Protein AF-A0A0F3IW56-F1 (afdb_monomer_lite)

Organism: NCBI:txid552518

Radius of gyration: 18.78 Å; chains: 1; bounding box: 34×46×50 Å

InterPro domains:
  IPR021529 Protein of unknown function DUF2798 [PF11391] (15-85)

Structure (mmCIF, N/CA/C/O backbone):
data_AF-A0A0F3IW56-F1
#
_entry.id   AF-A0A0F3IW56-F1
#
loop_
_atom_site.group_PDB
_atom_site.id
_atom_site.type_symbol
_atom_site.label_atom_id
_atom_site.label_alt_id
_atom_site.label_comp_id
_atom_site.label_asym_id
_atom_site.label_entity_id
_atom_site.label_seq_id
_atom_site.pdbx_PDB_ins_code
_atom_site.Cartn_x
_atom_site.Cartn_y
_atom_site.Cartn_z
_atom_site.occupancy
_atom_site.B_iso_or_equiv
_atom_site.auth_seq_id
_atom_site.auth_comp_id
_atom_site.auth_asym_id
_atom_site.auth_atom_id
_atom_site.pdbx_PDB_model_num
ATOM 1 N N . MET A 1 1 ? -8.439 32.081 12.848 1.00 55.66 1 MET A N 1
ATOM 2 C CA . MET A 1 1 ? -8.895 30.909 13.626 1.00 55.66 1 MET A CA 1
ATOM 3 C C . MET A 1 1 ? -8.378 29.653 12.929 1.00 55.66 1 MET A C 1
ATOM 5 O O . MET A 1 1 ? -8.968 29.259 11.931 1.00 55.66 1 MET A O 1
ATOM 9 N N . PRO A 1 2 ? -7.224 29.092 13.331 1.00 57.28 2 PRO A N 1
ATOM 10 C CA . PRO A 1 2 ? -6.684 27.909 12.675 1.00 57.28 2 PRO A CA 1
ATOM 11 C C . PRO A 1 2 ? -7.538 26.704 13.076 1.00 57.28 2 PRO A C 1
ATOM 13 O O . PRO A 1 2 ? -7.824 26.498 14.254 1.00 57.28 2 PRO A O 1
ATOM 16 N N . LEU A 1 3 ? -7.987 25.942 12.083 1.00 57.84 3 LEU A N 1
ATOM 17 C CA . LEU A 1 3 ? -8.782 24.733 12.258 1.00 57.84 3 LEU A CA 1
ATOM 18 C C .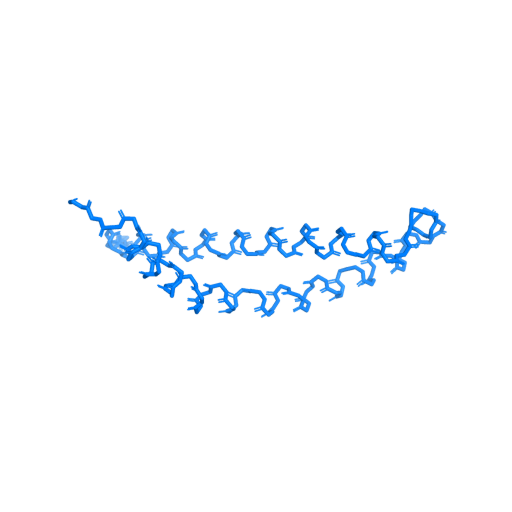 LEU A 1 3 ? -7.941 23.679 12.993 1.00 57.84 3 LEU A C 1
ATOM 20 O O . LEU A 1 3 ? -7.241 22.876 12.376 1.00 57.84 3 LEU A O 1
ATOM 24 N N . ALA A 1 4 ? -7.992 23.679 14.323 1.00 60.25 4 ALA A N 1
ATOM 25 C CA . ALA A 1 4 ? -7.522 22.564 15.126 1.00 60.25 4 ALA A CA 1
ATOM 26 C C . ALA A 1 4 ? -8.440 21.371 14.831 1.00 60.25 4 ALA A C 1
ATOM 28 O O . ALA A 1 4 ? -9.487 21.207 15.453 1.00 60.25 4 ALA A O 1
ATOM 29 N N . ALA A 1 5 ? -8.088 20.575 13.815 1.00 61.09 5 ALA A N 1
ATOM 30 C CA . ALA A 1 5 ? -8.780 19.332 13.501 1.00 61.09 5 ALA A CA 1
ATOM 31 C C . ALA A 1 5 ? -8.927 18.520 14.792 1.00 61.09 5 ALA A C 1
ATOM 33 O O . ALA A 1 5 ? -7.931 18.275 15.485 1.00 61.09 5 ALA A O 1
ATOM 34 N N . SER A 1 6 ? -10.169 18.163 15.130 1.00 76.81 6 SER A N 1
ATOM 35 C CA . SER A 1 6 ? -10.476 17.494 16.390 1.00 76.81 6 SER A CA 1
ATOM 36 C C . SER A 1 6 ? -9.616 16.229 16.549 1.00 76.81 6 SER A C 1
ATOM 38 O O . SER A 1 6 ? -9.270 15.589 15.545 1.00 76.81 6 SER A O 1
ATOM 40 N N . PRO A 1 7 ? -9.253 15.837 17.785 1.00 77.88 7 PRO A N 1
ATOM 41 C CA . PRO A 1 7 ? -8.376 14.688 18.036 1.00 77.88 7 PRO A CA 1
ATOM 42 C C . PRO A 1 7 ? -8.815 13.415 17.294 1.00 77.88 7 PRO A C 1
ATOM 44 O O . PRO A 1 7 ? -7.985 12.674 16.768 1.00 77.88 7 PRO A O 1
ATOM 47 N N . ALA A 1 8 ? -10.130 13.212 17.163 1.00 79.12 8 ALA A N 1
ATOM 48 C CA . ALA A 1 8 ? -10.729 12.096 16.438 1.00 79.12 8 ALA A CA 1
ATOM 49 C C . ALA A 1 8 ? -10.472 12.137 14.918 1.00 79.12 8 ALA A C 1
ATOM 51 O O . ALA A 1 8 ? -10.159 11.107 14.317 1.00 79.12 8 ALA A O 1
ATOM 52 N N . ILE A 1 9 ? -10.556 13.315 14.287 1.00 80.88 9 ILE A N 1
ATOM 53 C CA . ILE A 1 9 ? -10.250 13.479 12.856 1.00 80.88 9 ILE A CA 1
ATOM 54 C C . ILE A 1 9 ? -8.768 13.181 12.611 1.00 80.88 9 ILE A C 1
ATOM 56 O O . ILE A 1 9 ? -8.432 12.447 11.681 1.00 80.88 9 ILE A O 1
ATOM 60 N N . ARG A 1 10 ? -7.883 13.673 13.487 1.00 79.94 10 ARG A N 1
ATOM 61 C CA . ARG A 1 10 ? -6.437 13.427 13.396 1.00 79.94 10 ARG A CA 1
ATOM 62 C C . ARG A 1 10 ? -6.102 11.938 13.494 1.00 79.94 10 ARG A C 1
ATOM 64 O O . ARG A 1 10 ? -5.358 11.434 12.659 1.00 79.94 10 ARG A O 1
ATOM 71 N N . ALA A 1 11 ? -6.690 11.218 14.450 1.00 80.94 11 ALA A N 1
ATOM 72 C CA . ALA A 1 11 ? -6.480 9.777 14.600 1.00 80.94 11 ALA A CA 1
ATOM 73 C C . ALA A 1 11 ? -6.955 8.980 13.371 1.00 80.94 11 ALA A C 1
ATOM 75 O O . ALA A 1 11 ? -6.295 8.032 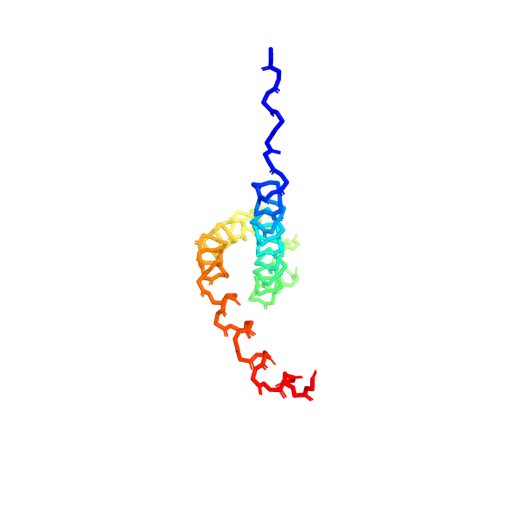12.939 1.00 80.94 11 ALA A O 1
ATOM 76 N N . ARG A 1 12 ? -8.079 9.378 12.760 1.00 78.44 12 ARG A N 1
ATOM 77 C CA . ARG A 1 12 ? -8.577 8.743 11.533 1.00 78.44 12 ARG A CA 1
ATOM 78 C C . ARG A 1 12 ? -7.652 8.998 10.343 1.00 78.44 12 ARG A C 1
ATOM 80 O O . ARG A 1 12 ? -7.362 8.055 9.613 1.00 78.44 12 ARG A O 1
ATOM 87 N N . LEU A 1 13 ? -7.149 10.222 10.184 1.00 81.12 13 LEU A N 1
ATOM 88 C CA . LEU A 1 13 ? -6.185 10.559 9.133 1.00 81.12 13 LEU A CA 1
ATOM 89 C C . LEU A 1 13 ? -4.868 9.793 9.298 1.00 81.12 13 LEU A C 1
ATOM 91 O O . LEU A 1 13 ? -4.388 9.232 8.323 1.00 81.12 13 LEU A O 1
ATOM 95 N N . ILE A 1 14 ? -4.330 9.681 10.519 1.00 82.88 14 ILE A N 1
ATOM 96 C CA . ILE A 1 14 ? -3.112 8.895 10.791 1.00 82.88 14 ILE A CA 1
ATOM 97 C C . ILE A 1 14 ? -3.293 7.439 10.344 1.00 82.88 14 ILE A C 1
ATOM 99 O O . ILE A 1 14 ? -2.445 6.902 9.637 1.00 82.88 14 ILE A O 1
ATOM 103 N N . ASN A 1 15 ? -4.419 6.815 10.698 1.00 79.62 15 ASN A N 1
ATOM 104 C CA . ASN A 1 15 ? -4.702 5.428 10.326 1.00 79.62 15 ASN A CA 1
ATOM 105 C C . ASN A 1 15 ? -4.875 5.236 8.811 1.00 79.62 15 ASN A C 1
ATOM 107 O O . ASN A 1 15 ? -4.409 4.237 8.265 1.00 79.62 15 ASN A O 1
ATOM 111 N N . VAL A 1 16 ? -5.536 6.178 8.132 1.00 79.88 16 VAL A N 1
ATOM 112 C CA . VAL A 1 16 ? -5.721 6.130 6.674 1.00 79.88 16 VAL A CA 1
ATOM 113 C C . VAL A 1 16 ? -4.388 6.324 5.954 1.00 79.88 16 VAL A C 1
ATOM 115 O O . VAL A 1 16 ? -4.067 5.539 5.067 1.00 79.88 16 VAL A O 1
ATOM 118 N N . THR A 1 17 ? -3.583 7.306 6.364 1.00 75.94 17 THR A N 1
ATOM 119 C CA . THR A 1 17 ? -2.259 7.561 5.780 1.00 75.94 17 THR A CA 1
ATOM 120 C C . THR A 1 17 ? -1.305 6.397 6.032 1.00 75.94 17 THR A C 1
ATOM 122 O O . THR A 1 17 ? -0.597 5.984 5.120 1.00 75.94 17 THR A O 1
ATOM 125 N N . PHE A 1 18 ? -1.325 5.804 7.229 1.00 78.31 18 PHE A N 1
ATOM 126 C CA . PHE A 1 18 ? -0.550 4.600 7.524 1.00 78.31 18 PHE A CA 1
ATOM 127 C C . PHE A 1 18 ? -0.959 3.429 6.618 1.00 78.31 18 PHE A C 1
ATOM 129 O O . PHE A 1 18 ? -0.097 2.788 6.027 1.00 78.31 18 PHE A O 1
ATOM 136 N N . GLY A 1 19 ? -2.263 3.181 6.446 1.00 76.50 19 GLY A N 1
ATOM 137 C CA . GLY A 1 19 ? -2.763 2.147 5.533 1.00 76.50 19 GLY A CA 1
ATOM 138 C C . GLY A 1 19 ? -2.404 2.405 4.064 1.00 76.50 19 GLY A C 1
ATOM 139 O O . GLY A 1 19 ? -2.022 1.476 3.351 1.00 76.50 19 GLY A O 1
ATOM 140 N N . LEU A 1 20 ? -2.464 3.663 3.618 1.00 77.38 20 LEU A N 1
ATOM 141 C CA . LEU A 1 20 ? -2.051 4.087 2.277 1.00 77.38 20 LEU A CA 1
ATOM 142 C C . LEU A 1 20 ? -0.563 3.800 2.035 1.00 77.38 20 LEU A C 1
ATOM 144 O O . LEU A 1 20 ? -0.217 3.144 1.055 1.00 77.38 20 LEU A O 1
ATOM 148 N N . LEU A 1 21 ? 0.307 4.244 2.944 1.00 75.44 21 LEU A N 1
ATOM 149 C CA . LEU A 1 21 ? 1.753 4.053 2.821 1.00 75.44 21 LEU A CA 1
ATOM 150 C C . LEU A 1 21 ? 2.141 2.576 2.925 1.00 75.44 21 LEU A C 1
ATOM 152 O O . LEU A 1 21 ? 2.897 2.084 2.092 1.00 75.44 21 LEU A O 1
ATOM 156 N N . LEU A 1 22 ? 1.587 1.847 3.898 1.00 79.38 22 LEU A N 1
ATOM 157 C CA . LEU A 1 22 ? 1.891 0.432 4.101 1.00 79.38 22 LEU A CA 1
ATOM 158 C C . LEU A 1 22 ? 1.450 -0.423 2.904 1.00 79.38 22 LEU A C 1
ATOM 160 O O . LEU A 1 22 ? 2.206 -1.287 2.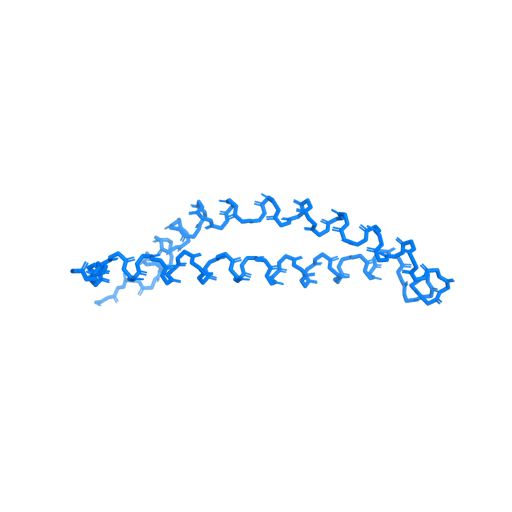463 1.00 79.38 22 LEU A O 1
ATOM 164 N N . SER A 1 23 ? 0.255 -0.177 2.355 1.00 75.06 23 SER A N 1
ATOM 165 C CA . SER A 1 23 ? -0.226 -0.901 1.169 1.00 75.06 23 SER A CA 1
ATOM 166 C C . SER A 1 23 ? 0.622 -0.603 -0.068 1.00 75.06 23 SER A C 1
ATOM 168 O O . SER A 1 23 ? 0.994 -1.539 -0.773 1.00 75.06 23 SER A O 1
ATOM 170 N N . GLY A 1 24 ? 0.994 0.664 -0.289 1.00 73.56 24 GLY A N 1
ATOM 171 C CA . GLY A 1 24 ? 1.877 1.070 -1.384 1.00 73.56 24 GLY A CA 1
ATOM 172 C C . GLY A 1 24 ? 3.284 0.490 -1.285 1.00 73.56 24 GLY A C 1
ATOM 173 O O . GLY A 1 24 ? 3.812 -0.005 -2.277 1.00 73.56 24 GLY A O 1
ATOM 174 N N . MET A 1 25 ? 3.874 0.482 -0.088 1.00 73.88 25 MET A N 1
ATOM 175 C CA . MET A 1 25 ? 5.196 -0.106 0.137 1.00 73.88 25 MET A CA 1
ATOM 176 C C . MET A 1 25 ? 5.185 -1.624 -0.054 1.00 73.88 25 MET A C 1
ATOM 178 O O . MET A 1 25 ? 6.050 -2.159 -0.743 1.00 73.88 25 MET A O 1
ATOM 182 N N . MET A 1 26 ? 4.197 -2.327 0.507 1.00 76.62 26 MET A N 1
ATOM 183 C CA . MET A 1 26 ? 4.103 -3.782 0.359 1.00 76.62 26 MET A CA 1
ATOM 184 C C . MET A 1 26 ? 3.829 -4.195 -1.091 1.00 76.62 26 MET A C 1
ATOM 186 O O . MET A 1 26 ? 4.450 -5.138 -1.575 1.00 76.62 26 MET A O 1
ATOM 190 N N . SER A 1 27 ? 2.968 -3.479 -1.826 1.00 69.50 27 SER A N 1
ATOM 191 C CA . SER A 1 27 ? 2.739 -3.770 -3.247 1.00 69.50 27 SER A CA 1
ATOM 192 C C . SER A 1 27 ? 3.960 -3.437 -4.112 1.00 69.50 27 SER A C 1
ATOM 194 O O . SER A 1 27 ? 4.257 -4.178 -5.050 1.00 69.50 27 SER A O 1
ATOM 196 N N . PHE A 1 28 ? 4.706 -2.376 -3.785 1.00 72.88 28 PHE A N 1
ATOM 197 C CA . PHE A 1 28 ? 5.981 -2.039 -4.431 1.00 72.88 28 PHE A CA 1
ATOM 198 C C . PHE A 1 28 ? 7.005 -3.160 -4.288 1.00 72.88 28 PHE A C 1
ATOM 200 O O . PHE A 1 28 ? 7.553 -3.633 -5.283 1.00 72.88 28 PHE A O 1
ATOM 207 N N . ILE A 1 29 ? 7.183 -3.660 -3.068 1.00 72.44 29 ILE A N 1
ATOM 208 C CA . ILE A 1 29 ? 8.128 -4.737 -2.776 1.00 72.44 29 ILE A CA 1
ATOM 209 C C . ILE A 1 29 ? 7.693 -6.046 -3.450 1.00 72.44 29 ILE A C 1
ATOM 211 O O . ILE A 1 29 ? 8.488 -6.667 -4.152 1.00 72.44 29 ILE A O 1
ATOM 215 N N . VAL A 1 30 ? 6.430 -6.460 -3.292 1.00 74.19 30 VAL A N 1
ATOM 216 C CA . VAL A 1 30 ? 5.934 -7.741 -3.828 1.00 74.19 30 VAL A CA 1
ATOM 217 C C . VAL A 1 30 ? 5.957 -7.761 -5.357 1.00 74.19 30 VAL A C 1
ATOM 219 O O . VAL A 1 30 ? 6.408 -8.746 -5.941 1.00 74.19 30 VAL A O 1
ATOM 222 N N . SER A 1 31 ? 5.528 -6.679 -6.014 1.00 70.44 31 SER A N 1
ATOM 223 C CA . SER A 1 31 ? 5.582 -6.587 -7.480 1.00 70.44 31 SER A CA 1
ATOM 224 C C . SER A 1 31 ? 7.021 -6.555 -8.001 1.00 70.44 31 SER A C 1
ATOM 226 O O . SER A 1 31 ? 7.311 -7.227 -8.988 1.00 70.44 31 SER A O 1
ATOM 228 N N . GLY A 1 32 ? 7.942 -5.861 -7.321 1.00 67.00 32 GLY A N 1
ATOM 229 C CA . GLY A 1 32 ? 9.365 -5.860 -7.671 1.00 67.00 32 GLY A CA 1
ATOM 230 C C . GLY A 1 32 ? 9.992 -7.244 -7.573 1.00 67.00 32 GLY A C 1
ATOM 231 O O . GLY A 1 32 ? 10.633 -7.694 -8.519 1.00 67.00 32 GLY A O 1
ATOM 232 N N . ILE A 1 33 ? 9.732 -7.970 -6.484 1.00 68.69 33 ILE A N 1
ATOM 233 C CA . ILE A 1 33 ? 10.210 -9.349 -6.308 1.00 68.69 33 ILE A CA 1
ATOM 234 C C . ILE A 1 33 ? 9.611 -10.276 -7.374 1.00 68.69 33 ILE A C 1
ATOM 236 O O . ILE A 1 33 ? 10.339 -11.067 -7.973 1.00 68.69 33 ILE A O 1
ATOM 240 N N . ALA A 1 34 ? 8.304 -10.181 -7.639 1.00 72.19 34 ALA A N 1
ATOM 241 C CA . ALA A 1 34 ? 7.642 -11.000 -8.653 1.00 72.19 34 ALA A CA 1
ATOM 242 C C . ALA A 1 34 ? 8.202 -10.734 -10.059 1.00 72.19 34 ALA A C 1
ATOM 244 O O . ALA A 1 34 ? 8.466 -11.678 -10.800 1.00 72.19 34 ALA A O 1
ATOM 245 N N . THR A 1 35 ? 8.449 -9.466 -10.395 1.00 69.19 35 THR A N 1
ATOM 246 C CA . THR A 1 35 ? 8.987 -9.051 -11.699 1.00 69.19 35 THR A CA 1
ATOM 247 C C . THR A 1 35 ? 10.449 -9.476 -11.860 1.00 69.19 35 THR A C 1
ATOM 249 O O . THR A 1 35 ? 10.805 -10.063 -12.880 1.00 69.19 35 THR A O 1
ATOM 252 N N . LEU A 1 36 ? 11.282 -9.280 -10.828 1.00 68.31 36 LEU A N 1
ATOM 253 C CA . LEU A 1 36 ? 12.667 -9.771 -10.790 1.00 68.31 36 LEU A CA 1
ATOM 254 C C . LEU A 1 36 ? 12.738 -11.290 -10.951 1.00 68.31 36 LEU A C 1
ATOM 256 O O . LEU A 1 36 ? 13.598 -11.801 -11.663 1.00 68.31 36 LEU A O 1
ATOM 260 N N . ARG A 1 37 ? 11.825 -12.022 -10.307 1.00 68.81 37 ARG A N 1
ATOM 261 C CA . ARG A 1 37 ? 11.770 -13.481 -10.392 1.00 68.81 37 ARG A CA 1
ATOM 262 C C . ARG A 1 37 ? 11.272 -13.971 -11.756 1.00 68.81 37 ARG A C 1
ATOM 264 O O . ARG A 1 37 ? 11.758 -14.995 -12.223 1.00 68.81 37 ARG A O 1
ATOM 271 N N . ALA A 1 38 ? 10.324 -13.269 -12.377 1.00 70.50 38 ALA A N 1
ATOM 272 C CA . ALA A 1 38 ? 9.759 -13.636 -13.676 1.00 70.50 38 ALA A CA 1
ATOM 273 C C . ALA A 1 38 ? 10.729 -13.383 -14.841 1.00 70.50 38 ALA A C 1
ATOM 275 O O . ALA A 1 38 ? 10.794 -14.192 -15.761 1.00 70.50 38 ALA A O 1
ATOM 276 N N . LEU A 1 39 ? 11.482 -12.279 -14.796 1.00 72.06 39 LEU A N 1
ATOM 277 C CA . LEU A 1 39 ? 12.411 -11.892 -15.865 1.00 72.06 39 LEU A CA 1
ATOM 278 C C . LEU A 1 39 ? 13.845 -12.392 -15.622 1.00 72.06 39 LEU A C 1
ATOM 280 O O . LEU A 1 39 ? 14.600 -12.579 -16.572 1.00 72.06 39 LEU A O 1
ATOM 284 N N . GLY A 1 40 ? 14.217 -12.661 -14.367 1.00 66.62 40 GLY A N 1
ATOM 285 C CA . GLY A 1 40 ? 15.557 -13.104 -13.981 1.00 66.62 40 GLY A CA 1
ATOM 286 C C . GLY A 1 40 ? 16.609 -11.987 -14.047 1.00 66.62 40 GLY A C 1
ATOM 287 O O . GLY A 1 40 ? 16.511 -11.049 -14.836 1.00 66.62 40 GLY A O 1
ATOM 288 N N . PHE A 1 41 ? 17.661 -12.091 -13.223 1.00 63.06 41 PHE A N 1
ATOM 289 C CA . PHE A 1 41 ? 18.698 -11.051 -13.110 1.00 63.06 41 PHE A CA 1
ATOM 290 C C . PHE A 1 41 ? 19.381 -10.722 -14.451 1.00 63.06 41 PHE A C 1
ATOM 292 O O . PHE A 1 41 ? 19.673 -9.560 -14.711 1.00 63.06 41 PHE A O 1
ATOM 299 N N . ALA A 1 42 ? 19.585 -11.707 -15.331 1.00 61.69 42 ALA A N 1
ATOM 300 C CA . ALA A 1 42 ? 20.265 -11.506 -16.613 1.00 61.69 42 ALA A CA 1
ATOM 301 C C . ALA A 1 42 ? 19.520 -10.544 -17.561 1.00 61.69 42 ALA A C 1
ATOM 303 O O . ALA A 1 42 ? 20.155 -9.713 -18.207 1.00 61.69 42 ALA A O 1
ATOM 304 N N . VAL A 1 43 ? 18.184 -10.606 -17.610 1.00 61.84 43 VAL A N 1
ATOM 305 C CA . VAL A 1 43 ? 17.363 -9.719 -18.456 1.00 61.84 43 VAL A CA 1
ATOM 306 C C . VAL A 1 43 ? 17.341 -8.297 -17.888 1.00 61.84 43 VAL A C 1
ATOM 308 O O . VAL A 1 43 ? 17.416 -7.328 -18.641 1.00 61.84 43 VAL A O 1
ATOM 311 N N . VAL A 1 44 ? 17.331 -8.167 -16.557 1.00 62.22 44 VAL A N 1
ATOM 312 C CA . VAL A 1 44 ? 17.352 -6.868 -15.862 1.00 62.22 44 VAL A CA 1
ATOM 313 C C . VAL A 1 44 ? 18.634 -6.082 -16.138 1.00 62.22 44 VAL A C 1
ATOM 315 O O . VAL A 1 44 ? 18.578 -4.872 -16.342 1.00 62.22 44 VAL A O 1
ATOM 318 N N . PHE A 1 45 ? 19.787 -6.755 -16.174 1.00 62.78 45 PHE A N 1
ATOM 319 C CA . PHE A 1 45 ? 21.067 -6.100 -16.455 1.00 62.78 45 PHE A CA 1
ATOM 320 C C . PHE A 1 45 ? 21.309 -5.847 -17.952 1.00 62.78 45 PHE A C 1
ATOM 322 O O . PHE A 1 45 ? 22.047 -4.924 -18.287 1.00 62.78 45 PHE A O 1
ATOM 329 N N . ALA A 1 46 ? 20.689 -6.626 -18.848 1.00 63.34 46 ALA A N 1
ATOM 330 C CA . ALA A 1 46 ? 20.854 -6.482 -20.297 1.00 63.34 46 ALA A CA 1
ATOM 331 C C . ALA A 1 46 ? 19.993 -5.360 -20.912 1.00 63.34 46 ALA A C 1
ATOM 333 O O . ALA A 1 46 ? 20.436 -4.708 -21.855 1.00 63.34 46 ALA A O 1
ATOM 334 N N . ALA A 1 47 ? 18.786 -5.117 -20.386 1.00 64.50 47 ALA A N 1
ATOM 335 C CA . ALA A 1 47 ? 17.859 -4.092 -20.883 1.00 64.50 47 ALA A CA 1
ATOM 336 C C . ALA A 1 47 ? 17.113 -3.389 -19.724 1.00 64.50 47 ALA A C 1
ATOM 338 O O . ALA A 1 47 ? 15.915 -3.599 -19.512 1.00 64.50 47 ALA A O 1
ATOM 339 N N . PRO A 1 48 ? 17.802 -2.531 -18.948 1.00 64.56 48 PRO A N 1
ATOM 340 C CA . PRO A 1 48 ? 17.241 -1.927 -17.737 1.00 64.56 48 PRO A CA 1
ATOM 341 C C . PRO A 1 48 ? 16.043 -0.994 -17.996 1.00 64.56 48 PRO A C 1
ATOM 343 O O . PRO A 1 48 ? 15.190 -0.850 -17.122 1.00 64.56 48 PRO A O 1
ATOM 346 N N . GLY A 1 49 ? 15.938 -0.383 -19.183 1.00 67.44 49 GLY A N 1
ATOM 347 C CA . GLY A 1 49 ? 14.818 0.500 -19.544 1.00 67.44 49 GLY A CA 1
ATOM 348 C C . GLY A 1 49 ? 13.476 -0.232 -19.653 1.00 67.44 49 GLY A C 1
ATOM 349 O O . GLY A 1 49 ? 12.486 0.203 -19.062 1.00 67.44 49 GLY A O 1
ATOM 350 N N . ASP A 1 50 ? 13.464 -1.382 -20.330 1.00 69.50 50 ASP A N 1
ATOM 351 C CA . ASP A 1 50 ? 12.263 -2.211 -20.508 1.00 69.50 50 ASP A CA 1
ATOM 352 C C . ASP A 1 50 ? 11.826 -2.851 -19.187 1.00 69.50 50 ASP A C 1
ATOM 354 O O . ASP A 1 50 ? 10.632 -2.944 -18.889 1.00 69.50 50 ASP A O 1
ATOM 358 N N . PHE A 1 51 ? 12.800 -3.219 -18.348 1.00 68.31 51 PHE A N 1
ATOM 359 C CA . PHE A 1 51 ? 12.54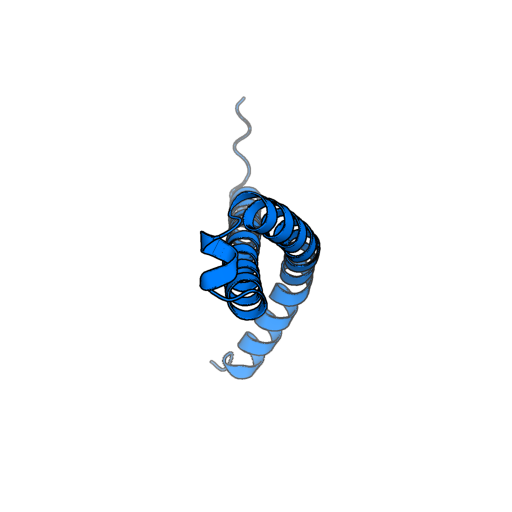4 -3.703 -16.997 1.00 68.31 51 PHE A CA 1
ATO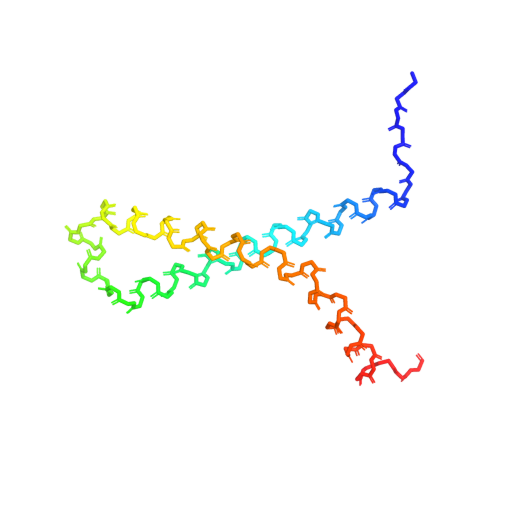M 360 C C . PHE A 1 51 ? 11.866 -2.637 -16.127 1.00 68.31 51 PHE A C 1
ATOM 362 O O . PHE A 1 51 ? 10.837 -2.918 -15.516 1.00 68.31 51 PHE A O 1
ATOM 369 N N . ILE A 1 52 ? 12.403 -1.410 -16.083 1.00 69.62 52 ILE A N 1
ATOM 370 C CA . ILE A 1 52 ? 11.838 -0.327 -15.263 1.00 69.62 52 ILE A CA 1
ATOM 371 C C . ILE A 1 52 ? 10.442 0.061 -15.760 1.00 69.62 52 ILE A C 1
ATOM 373 O O . ILE A 1 52 ? 9.532 0.200 -14.943 1.00 69.62 52 ILE A O 1
ATOM 377 N N . GLY A 1 53 ? 10.244 0.196 -17.076 1.00 74.25 53 GLY A N 1
ATOM 378 C CA . GLY A 1 53 ? 8.941 0.535 -17.657 1.00 74.25 53 GLY A CA 1
ATOM 379 C C . GLY A 1 53 ? 7.873 -0.525 -17.370 1.00 74.25 53 GLY A C 1
ATOM 380 O O . GLY A 1 53 ? 6.791 -0.202 -16.872 1.00 74.25 53 GLY A O 1
ATOM 381 N N . GLY A 1 54 ? 8.195 -1.800 -17.609 1.00 71.88 54 GLY A N 1
ATOM 382 C CA . GLY A 1 54 ? 7.297 -2.920 -17.321 1.00 71.88 54 GLY A CA 1
ATOM 383 C C . GLY A 1 54 ? 7.004 -3.077 -15.826 1.00 71.88 54 GLY A C 1
ATOM 384 O O . GLY A 1 54 ? 5.851 -3.268 -15.435 1.00 71.88 54 GLY A O 1
ATOM 385 N N . TRP A 1 55 ? 8.024 -2.926 -14.976 1.00 68.56 55 TRP A N 1
ATOM 386 C CA . TRP A 1 55 ? 7.875 -3.011 -13.525 1.00 68.56 55 TRP A CA 1
ATOM 387 C C . TRP A 1 55 ? 7.022 -1.872 -12.968 1.00 68.56 55 TRP A C 1
ATOM 389 O O . TRP A 1 55 ? 6.099 -2.128 -12.196 1.00 68.56 55 TRP A O 1
ATOM 399 N N . MET A 1 56 ? 7.270 -0.628 -13.385 1.00 72.12 56 MET A N 1
ATOM 400 C CA . MET A 1 56 ? 6.470 0.524 -12.962 1.00 72.12 56 MET A CA 1
ATOM 401 C C . MET A 1 56 ? 5.003 0.369 -13.385 1.00 72.12 56 MET A C 1
ATOM 403 O O . MET A 1 56 ? 4.112 0.625 -12.576 1.00 72.12 56 MET A O 1
ATOM 407 N N . GLY A 1 57 ? 4.737 -0.115 -14.605 1.00 72.81 57 GLY A N 1
ATOM 408 C CA . GLY A 1 57 ? 3.376 -0.400 -15.072 1.00 72.81 57 GLY A CA 1
ATOM 409 C C . GLY A 1 57 ? 2.673 -1.469 -14.229 1.00 72.81 57 GLY A C 1
ATOM 410 O O . GLY A 1 57 ? 1.564 -1.249 -13.733 1.00 72.81 57 GLY A O 1
ATOM 411 N N . ALA A 1 58 ? 3.339 -2.602 -13.993 1.00 70.06 58 ALA A N 1
ATOM 412 C CA . ALA A 1 58 ? 2.814 -3.674 -13.147 1.00 70.06 58 ALA A CA 1
ATOM 413 C C . ALA A 1 58 ? 2.610 -3.223 -11.688 1.00 70.06 58 ALA A C 1
ATOM 415 O O . ALA A 1 58 ? 1.624 -3.608 -11.047 1.00 70.06 58 ALA A O 1
ATOM 416 N N . TRP A 1 59 ? 3.507 -2.381 -11.167 1.00 74.44 59 TRP A N 1
ATOM 417 C CA . TRP A 1 59 ? 3.408 -1.815 -9.827 1.00 74.44 59 TRP A CA 1
ATOM 418 C C . TRP A 1 59 ? 2.183 -0.917 -9.675 1.00 74.44 59 TRP A C 1
ATOM 420 O O . TRP A 1 59 ? 1.422 -1.111 -8.728 1.00 74.44 59 TRP A O 1
ATOM 430 N N . VAL A 1 60 ? 1.954 0.022 -10.602 1.00 75.12 60 VAL A N 1
ATOM 431 C CA . VAL A 1 60 ? 0.804 0.940 -10.538 1.00 75.12 60 VAL A CA 1
ATOM 432 C C . VAL A 1 60 ? -0.511 0.162 -10.533 1.00 75.12 60 VAL A C 1
ATOM 434 O O . VAL A 1 60 ? -1.377 0.438 -9.704 1.00 75.12 60 VAL A O 1
ATOM 437 N N . ILE A 1 61 ? -0.648 -0.849 -11.399 1.00 71.81 61 ILE A N 1
ATOM 438 C CA . ILE A 1 61 ? -1.850 -1.695 -11.459 1.00 71.81 61 ILE A CA 1
ATOM 439 C C . ILE A 1 61 ? -2.037 -2.460 -10.142 1.00 71.81 61 ILE A C 1
ATOM 441 O O . ILE A 1 61 ? -3.122 -2.450 -9.559 1.00 71.81 61 ILE A O 1
ATOM 445 N N . SER A 1 62 ? -0.967 -3.077 -9.633 1.00 67.12 62 SER A N 1
ATOM 446 C CA . SER A 1 62 ? -1.004 -3.816 -8.365 1.00 67.12 62 SER A CA 1
ATOM 447 C C . SER A 1 62 ? -1.358 -2.904 -7.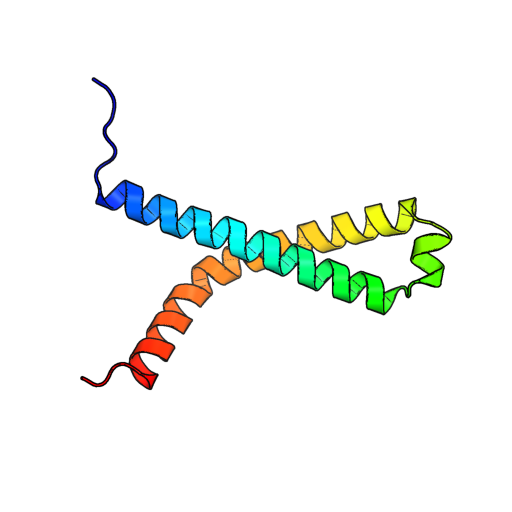186 1.00 67.12 62 SER A C 1
ATOM 449 O O . SER A 1 62 ? -2.140 -3.286 -6.318 1.00 67.12 62 SER A O 1
ATOM 451 N N . TRP A 1 63 ? -0.818 -1.682 -7.154 1.00 73.62 63 TRP A N 1
ATOM 452 C CA . TRP A 1 63 ? -1.085 -0.685 -6.118 1.00 73.62 63 TRP A CA 1
ATOM 453 C C . TRP A 1 63 ? -2.531 -0.180 -6.150 1.00 73.62 63 TRP A C 1
ATOM 455 O O . TRP A 1 63 ? -3.186 -0.142 -5.105 1.00 73.62 63 TRP A O 1
ATOM 465 N N . ALA A 1 64 ? -3.053 0.128 -7.341 1.00 75.62 64 ALA A N 1
ATOM 466 C CA . ALA A 1 64 ? -4.430 0.576 -7.533 1.00 75.62 64 ALA A CA 1
ATOM 467 C C . ALA A 1 64 ? -5.463 -0.454 -7.041 1.00 75.62 64 ALA A C 1
ATOM 469 O O . ALA A 1 64 ? -6.543 -0.069 -6.602 1.00 75.62 64 ALA A O 1
ATOM 470 N N . ILE A 1 65 ? -5.124 -1.748 -7.060 1.00 72.19 65 ILE A N 1
ATOM 471 C CA . ILE A 1 65 ? -5.958 -2.834 -6.521 1.00 72.19 65 ILE A CA 1
ATOM 472 C C . ILE A 1 65 ? -5.702 -3.047 -5.020 1.00 72.19 65 ILE A C 1
ATOM 474 O O . ILE A 1 65 ? -6.641 -3.219 -4.237 1.00 72.19 65 ILE A O 1
ATOM 478 N N . ALA A 1 66 ? -4.440 -3.033 -4.586 1.00 70.25 66 ALA A N 1
ATOM 479 C CA . ALA A 1 66 ? -4.061 -3.314 -3.202 1.00 70.25 66 ALA A CA 1
ATOM 480 C C . ALA A 1 66 ? -4.594 -2.263 -2.215 1.00 70.25 66 ALA A C 1
ATOM 482 O O . ALA A 1 66 ? -5.093 -2.625 -1.149 1.00 70.25 66 ALA A O 1
ATOM 483 N N . PHE A 1 67 ? -4.534 -0.975 -2.565 1.00 72.88 67 PHE A N 1
ATOM 484 C CA . PHE A 1 67 ? -5.005 0.111 -1.702 1.00 72.88 67 PHE A CA 1
ATOM 485 C C . PHE A 1 67 ? -6.492 -0.014 -1.304 1.00 72.88 67 PHE A C 1
ATOM 487 O O . PHE A 1 67 ? -6.775 -0.092 -0.102 1.00 72.88 67 PHE A O 1
ATOM 494 N N . PRO A 1 68 ? -7.457 -0.091 -2.247 1.00 75.31 68 PRO A N 1
ATOM 495 C CA . PRO A 1 68 ? -8.864 -0.266 -1.890 1.00 75.31 68 PRO A CA 1
ATOM 496 C C . PRO A 1 68 ? -9.106 -1.603 -1.181 1.00 75.31 68 PRO A C 1
ATOM 498 O O . PRO A 1 68 ? -9.910 -1.662 -0.250 1.00 75.31 68 PRO A O 1
ATOM 501 N N . THR A 1 69 ? -8.362 -2.654 -1.543 1.00 78.75 69 THR A N 1
ATOM 502 C CA . THR A 1 69 ? -8.444 -3.953 -0.865 1.00 78.75 69 THR A CA 1
ATOM 503 C C . THR A 1 69 ? -8.091 -3.825 0.614 1.00 78.75 69 THR A C 1
ATOM 505 O O . THR A 1 69 ? -8.852 -4.288 1.457 1.00 78.75 69 THR A O 1
ATOM 508 N N . VAL A 1 70 ? -6.993 -3.150 0.972 1.00 75.19 70 VAL A N 1
ATOM 509 C CA . VAL A 1 70 ? -6.602 -2.962 2.379 1.00 75.19 70 VAL A CA 1
ATOM 510 C C . VAL A 1 70 ? -7.648 -2.158 3.148 1.00 75.19 70 VAL A C 1
ATOM 512 O O . VAL A 1 70 ? -7.971 -2.532 4.274 1.00 75.19 70 VAL A O 1
ATOM 515 N N . LEU A 1 71 ? -8.235 -1.110 2.560 1.00 78.38 71 LEU A N 1
ATOM 516 C CA . LEU A 1 71 ? -9.286 -0.330 3.228 1.00 78.38 71 LEU A CA 1
ATOM 517 C C . LEU A 1 71 ? -10.520 -1.176 3.585 1.00 78.38 71 LEU A C 1
ATOM 519 O O . LEU A 1 71 ? -11.121 -0.964 4.640 1.00 78.38 71 LEU A O 1
ATOM 523 N N . VAL A 1 72 ? -10.875 -2.144 2.737 1.00 81.00 72 VAL A N 1
ATOM 524 C CA . VAL A 1 72 ? -12.039 -3.025 2.930 1.00 81.00 72 VAL A CA 1
ATOM 525 C C . VAL A 1 72 ? -11.705 -4.245 3.793 1.00 81.00 72 VAL A C 1
ATOM 527 O O . VAL A 1 72 ? -12.483 -4.625 4.667 1.00 81.00 72 VAL A O 1
ATOM 530 N N . VAL A 1 73 ? -10.541 -4.859 3.588 1.00 78.88 73 VAL A N 1
ATOM 531 C CA . VAL A 1 73 ? -10.135 -6.111 4.243 1.00 78.88 73 VAL A CA 1
ATOM 532 C C . VAL A 1 73 ? -9.575 -5.865 5.646 1.00 78.88 73 VAL A C 1
ATOM 534 O O . VAL A 1 73 ? -9.816 -6.672 6.543 1.00 78.88 73 VAL A O 1
ATOM 537 N N . ALA A 1 74 ? -8.900 -4.737 5.901 1.00 79.88 74 ALA A N 1
ATOM 538 C CA . ALA A 1 74 ? -8.371 -4.410 7.228 1.00 79.88 74 ALA A CA 1
ATOM 539 C C . ALA A 1 74 ? -9.415 -4.486 8.363 1.00 79.88 74 ALA A C 1
ATOM 541 O O . ALA A 1 74 ? -9.116 -5.115 9.381 1.00 79.88 74 ALA A O 1
ATOM 542 N N . PRO A 1 75 ? -10.633 -3.911 8.258 1.00 78.31 75 PRO A N 1
ATOM 543 C CA . PRO A 1 75 ? -11.633 -4.043 9.318 1.00 78.31 75 PRO A CA 1
ATOM 544 C C . PRO A 1 75 ? -12.119 -5.486 9.503 1.00 78.31 75 PRO A C 1
ATOM 546 O O . PRO A 1 75 ? -12.406 -5.880 10.633 1.00 78.31 75 PRO A O 1
ATOM 549 N N . LEU A 1 76 ? -12.183 -6.289 8.436 1.00 77.38 76 LEU A N 1
ATOM 550 C CA . LEU A 1 76 ? -12.533 -7.707 8.532 1.00 77.38 76 LEU A CA 1
ATOM 551 C C . LEU A 1 76 ? -11.455 -8.488 9.291 1.00 77.38 76 LEU A C 1
ATOM 553 O O . LEU A 1 76 ? -11.769 -9.195 10.245 1.00 77.38 76 LEU A O 1
ATOM 557 N N . VAL A 1 77 ? -10.186 -8.304 8.925 1.00 81.00 77 VAL A N 1
ATOM 558 C CA . VAL A 1 77 ? -9.052 -8.954 9.598 1.00 81.00 77 VAL A CA 1
ATOM 559 C C . VAL A 1 77 ? -8.988 -8.544 11.068 1.00 81.00 77 VAL A C 1
ATOM 561 O O . VAL A 1 77 ? -8.845 -9.408 11.927 1.00 81.00 77 VAL A O 1
ATOM 564 N N . ARG A 1 78 ? -9.200 -7.260 11.391 1.00 83.06 78 ARG A N 1
ATOM 565 C CA . ARG A 1 78 ? -9.291 -6.790 12.786 1.00 83.06 78 ARG A CA 1
ATOM 566 C C . ARG A 1 78 ? -10.384 -7.518 13.572 1.00 83.06 78 ARG A C 1
ATOM 568 O O . ARG A 1 78 ? -10.135 -7.917 14.704 1.00 83.06 78 ARG A O 1
ATOM 575 N N . LYS A 1 79 ? -11.567 -7.732 12.979 1.00 82.06 79 LYS A N 1
ATOM 576 C CA . LYS A 1 79 ? -12.656 -8.502 13.614 1.00 82.06 79 LYS A CA 1
ATOM 577 C C . LYS A 1 79 ? -12.270 -9.962 13.844 1.00 82.06 79 LYS A C 1
ATOM 579 O O . LYS A 1 79 ? -12.613 -10.512 14.883 1.00 82.06 79 LYS A O 1
ATOM 584 N N . ILE A 1 80 ? -11.580 -10.588 12.892 1.00 80.00 80 ILE A N 1
ATOM 585 C CA . ILE A 1 80 ? -11.130 -11.981 13.015 1.00 80.00 80 ILE A CA 1
ATOM 586 C C . ILE A 1 80 ? -10.085 -12.101 14.127 1.00 80.00 80 ILE A C 1
ATOM 588 O O . ILE A 1 80 ? -10.263 -12.906 15.032 1.00 80.00 80 ILE A O 1
ATOM 592 N N . VAL A 1 81 ? -9.052 -11.256 14.119 1.00 77.81 81 VAL A N 1
ATOM 593 C CA . VAL A 1 81 ? -8.011 -11.223 15.161 1.00 77.81 81 VAL A CA 1
ATOM 594 C C . VAL A 1 81 ? -8.628 -10.983 16.540 1.00 77.81 81 VAL A C 1
ATOM 596 O O . VAL A 1 81 ? -8.309 -11.701 17.480 1.00 77.81 81 VAL A O 1
ATOM 599 N N . ALA A 1 82 ? -9.574 -10.048 16.658 1.00 84.69 82 ALA A N 1
ATOM 600 C CA . ALA A 1 82 ? -10.291 -9.810 17.909 1.00 84.69 82 ALA A CA 1
ATOM 601 C C . ALA A 1 82 ? -11.130 -11.014 18.367 1.00 84.69 82 ALA A C 1
ATOM 603 O O . ALA A 1 82 ? -11.334 -11.182 19.556 1.00 84.69 82 ALA A O 1
ATOM 604 N N . ARG A 1 83 ? -11.612 -11.874 17.466 1.00 87.12 83 ARG A N 1
ATOM 605 C CA . ARG A 1 83 ? -12.304 -13.117 17.852 1.00 87.12 83 ARG A CA 1
ATOM 606 C C . ARG A 1 83 ? -11.344 -14.239 18.233 1.00 87.12 83 ARG A C 1
ATOM 608 O O . ARG A 1 83 ? -11.698 -15.070 19.055 1.00 87.12 83 ARG A O 1
ATOM 615 N N . LEU A 1 84 ? -10.166 -14.276 17.615 1.00 82.88 84 LEU A N 1
ATOM 616 C CA . LEU A 1 84 ? -9.149 -15.298 17.871 1.00 82.88 84 LEU A CA 1
ATOM 617 C C . LEU A 1 84 ? -8.364 -15.030 19.159 1.00 82.88 84 LEU A C 1
ATOM 619 O O . LEU A 1 84 ? -7.979 -15.971 19.841 1.00 82.88 84 LEU A O 1
ATOM 623 N N . PHE A 1 85 ? -8.127 -13.757 19.478 1.00 86.31 85 PHE A N 1
ATOM 624 C CA . PHE A 1 85 ? -7.286 -13.339 20.603 1.00 86.31 85 PHE A CA 1
ATOM 625 C C . PHE A 1 85 ? -8.007 -12.426 21.603 1.00 86.31 85 PHE A C 1
ATOM 627 O O . PHE A 1 85 ? -7.450 -12.103 22.647 1.00 86.31 85 PHE A O 1
ATOM 634 N N . GLY A 1 86 ? -9.236 -11.991 21.311 1.00 61.94 86 GLY A N 1
ATOM 635 C CA . GLY A 1 86 ? -10.070 -11.267 22.268 1.00 61.94 86 GLY A CA 1
ATOM 636 C C . GLY A 1 86 ? -10.782 -12.245 23.188 1.00 61.94 86 GLY A C 1
ATOM 637 O O . GLY A 1 86 ? -11.909 -12.662 22.930 1.00 61.94 86 GLY A O 1
ATOM 638 N N . SER A 1 87 ? -10.099 -12.623 24.261 1.00 46.47 87 SER A N 1
ATOM 639 C CA . SER A 1 87 ? -10.675 -13.285 25.431 1.00 46.47 87 SER A CA 1
ATOM 640 C C . SER A 1 87 ? -9.851 -12.923 26.669 1.00 46.47 87 SER A C 1
ATOM 642 O O . SER A 1 87 ? -8.973 -13.686 27.062 1.00 46.47 87 SER A O 1
ATOM 644 N N . ALA A 1 88 ? -10.108 -11.723 27.205 1.00 46.47 88 ALA A N 1
ATOM 645 C CA . ALA A 1 88 ? -10.222 -11.357 28.628 1.00 46.47 88 ALA A CA 1
ATOM 646 C C . ALA A 1 88 ? -10.385 -9.832 28.747 1.00 46.47 88 ALA A C 1
ATOM 648 O O . ALA A 1 88 ? -9.503 -9.103 28.240 1.00 46.47 88 ALA A O 1
#

Sequence (88 aa):
MPLAASPAIRARLINVTFGLLLSGMMSFIVSGIATLRALGFAVVFAAPGDFIGGWMGAWVISWAIAFPTVLVVAPLVRKIVARLFGSA

pLDDT: mean 72.49, std 7.98, range [46.47, 87.12]

Foldseek 3Di:
DDPPPPPVNVVVVVVLVCLLVVLLVVLLVVLLVVLCVVCDPVNCVVCVPVSVVVSVVSSVVSSVVSSVVCVVCVVVVVVVCCVVPVDD

Secondary structure (DSSP, 8-state):
------HHHHHHHHHHHHHHHHHHHHHHHHHHHHHHHHHHHHHHHH-HHHHHHHHHHHHHHHHHHHHHHHHHHHHHHHHHHHHHH---